Protein AF-A0A924CP89-F1 (afdb_monomer_lite)

Structure (mmCIF, N/CA/C/O backbone):
data_AF-A0A924CP89-F1
#
_entry.id   AF-A0A924CP89-F1
#
loop_
_atom_site.group_PDB
_atom_site.id
_atom_site.type_symbol
_atom_site.label_atom_id
_atom_site.label_alt_id
_atom_site.label_comp_id
_atom_site.label_asym_id
_atom_site.label_entity_id
_atom_site.label_seq_id
_atom_site.pdbx_PDB_ins_code
_atom_site.Cartn_x
_atom_site.Cartn_y
_atom_site.Cartn_z
_atom_site.occupancy
_atom_site.B_iso_or_equiv
_atom_site.auth_seq_id
_atom_site.auth_comp_id
_atom_site.auth_asym_id
_atom_site.auth_atom_id
_atom_site.pdbx_PDB_model_num
ATOM 1 N N . ALA A 1 1 ? 4.889 11.039 1.498 1.00 70.62 1 ALA A N 1
ATOM 2 C CA . ALA A 1 1 ? 5.629 10.612 2.706 1.00 70.62 1 ALA A CA 1
ATOM 3 C C . ALA A 1 1 ? 4.804 10.831 3.975 1.00 70.62 1 ALA A C 1
ATOM 5 O O . ALA A 1 1 ? 4.669 9.896 4.750 1.00 70.62 1 ALA A O 1
ATOM 6 N N . GLU A 1 2 ? 4.195 12.008 4.156 1.00 90.44 2 GLU A N 1
ATOM 7 C CA . GLU A 1 2 ? 3.457 12.362 5.381 1.00 90.44 2 GLU A CA 1
ATOM 8 C C . GLU A 1 2 ? 2.292 11.413 5.729 1.00 90.44 2 GLU A C 1
ATOM 10 O O . GLU A 1 2 ? 2.205 10.946 6.860 1.00 90.44 2 GLU A O 1
ATOM 15 N N . ILE A 1 3 ? 1.436 11.056 4.761 1.00 94.50 3 ILE A N 1
ATOM 16 C CA . ILE A 1 3 ? 0.309 10.129 5.000 1.00 94.50 3 ILE A CA 1
ATOM 17 C C . ILE A 1 3 ? 0.802 8.763 5.495 1.00 94.50 3 ILE A C 1
ATOM 19 O O . ILE A 1 3 ? 0.274 8.227 6.464 1.00 94.50 3 ILE A O 1
ATOM 23 N N . ALA A 1 4 ? 1.844 8.213 4.862 1.00 96.25 4 ALA A N 1
ATOM 24 C CA . ALA A 1 4 ? 2.405 6.924 5.258 1.00 96.25 4 ALA A CA 1
ATOM 25 C C . ALA A 1 4 ? 2.938 6.958 6.697 1.00 96.25 4 ALA A C 1
ATOM 27 O O . ALA A 1 4 ? 2.677 6.038 7.463 1.00 96.25 4 ALA A O 1
ATOM 28 N N . GLN A 1 5 ? 3.617 8.040 7.089 1.00 95.50 5 GLN A N 1
ATOM 29 C CA . GLN A 1 5 ? 4.093 8.216 8.463 1.00 95.50 5 GLN A CA 1
ATOM 30 C C . GLN A 1 5 ? 2.936 8.250 9.470 1.00 95.50 5 GLN A C 1
ATOM 32 O O . GLN A 1 5 ? 3.012 7.566 10.485 1.00 95.50 5 GLN A O 1
ATOM 37 N N . LYS A 1 6 ? 1.845 8.974 9.177 1.00 96.81 6 LYS A N 1
ATOM 38 C CA . LYS A 1 6 ? 0.643 8.990 10.034 1.00 96.81 6 LYS A CA 1
ATOM 39 C C . LYS A 1 6 ? 0.048 7.590 10.206 1.00 96.81 6 LYS A C 1
ATOM 41 O O . LYS A 1 6 ? -0.290 7.210 11.321 1.00 96.81 6 LYS A O 1
ATOM 46 N N . ILE A 1 7 ? -0.014 6.808 9.127 1.00 97.38 7 ILE A N 1
ATOM 47 C CA . ILE A 1 7 ? -0.503 5.424 9.174 1.00 97.38 7 ILE A CA 1
ATOM 48 C C . ILE A 1 7 ? 0.401 4.550 10.046 1.00 97.38 7 ILE A C 1
ATOM 50 O O . ILE A 1 7 ? -0.115 3.845 10.900 1.00 97.38 7 ILE A O 1
ATOM 54 N N . TYR A 1 8 ? 1.727 4.621 9.897 1.00 97.81 8 TYR A N 1
ATOM 55 C CA . TYR A 1 8 ? 2.643 3.823 10.725 1.00 97.81 8 TYR A CA 1
ATOM 56 C C . TYR A 1 8 ? 2.659 4.230 12.204 1.00 97.81 8 TYR A C 1
ATOM 58 O O . TYR A 1 8 ? 2.958 3.396 13.053 1.00 97.81 8 TYR A O 1
ATOM 66 N N . ILE A 1 9 ? 2.334 5.485 12.531 1.00 97.44 9 ILE A N 1
ATOM 67 C CA . ILE A 1 9 ? 2.152 5.914 13.925 1.00 97.44 9 ILE A CA 1
ATOM 68 C C . ILE A 1 9 ? 0.914 5.245 14.539 1.00 97.44 9 ILE A C 1
ATOM 70 O O . ILE A 1 9 ? 0.956 4.839 15.697 1.00 97.44 9 ILE A O 1
ATOM 74 N N . GLU A 1 10 ? -0.182 5.136 13.784 1.00 97.75 10 GLU A N 1
ATOM 75 C CA . GLU A 1 10 ? -1.437 4.559 14.285 1.00 97.75 10 GLU A CA 1
ATOM 76 C C . GLU A 1 10 ? -1.507 3.029 14.170 1.00 97.75 10 GLU A C 1
ATOM 78 O O . GLU A 1 10 ? -2.213 2.407 14.957 1.00 97.75 10 GLU A O 1
ATOM 83 N N . LEU A 1 11 ? -0.785 2.439 13.214 1.00 97.81 11 LEU A N 1
ATOM 84 C CA . LEU A 1 11 ? -0.746 1.004 12.914 1.00 97.81 11 LEU A CA 1
ATOM 85 C C . LEU A 1 11 ? 0.718 0.509 12.845 1.00 97.81 11 LEU A C 1
ATOM 87 O O . LEU A 1 11 ? 1.204 0.148 11.763 1.00 97.81 11 LEU A O 1
ATOM 91 N N . PRO A 1 12 ? 1.465 0.531 13.968 1.00 97.25 12 PRO A N 1
ATOM 92 C CA . PRO A 1 12 ? 2.887 0.171 14.006 1.00 97.25 12 PRO A CA 1
ATOM 93 C C . PRO A 1 12 ? 3.164 -1.307 13.693 1.00 97.25 12 PRO A C 1
ATOM 95 O O . PRO A 1 12 ? 4.304 -1.682 13.430 1.00 97.25 12 PRO A O 1
ATOM 98 N N . GLU A 1 13 ? 2.140 -2.157 13.725 1.00 95.56 13 GLU A N 1
ATOM 99 C CA . GLU A 1 13 ? 2.214 -3.575 13.381 1.00 95.56 13 GLU A CA 1
ATOM 100 C C . GLU A 1 13 ? 2.307 -3.843 11.871 1.00 95.56 13 GLU A C 1
ATOM 102 O O . GLU A 1 13 ? 2.635 -4.961 11.467 1.00 95.56 13 GLU A O 1
ATOM 107 N N . ILE A 1 14 ? 2.021 -2.846 11.025 1.00 97.44 14 ILE A N 1
ATOM 108 C CA . ILE A 1 14 ? 2.155 -2.987 9.574 1.00 97.44 14 ILE A CA 1
ATOM 109 C C . ILE A 1 14 ? 3.647 -3.011 9.204 1.00 97.44 14 ILE A C 1
ATOM 111 O O . ILE A 1 14 ? 4.384 -2.097 9.581 1.00 97.44 14 ILE A O 1
ATOM 115 N N . PRO A 1 15 ? 4.113 -3.994 8.408 1.00 97.38 15 PRO A N 1
ATOM 116 C CA . PRO A 1 15 ? 5.496 -4.029 7.948 1.00 97.38 15 PRO A CA 1
ATOM 117 C C . PRO A 1 15 ? 5.895 -2.766 7.170 1.00 97.38 15 PRO A C 1
ATOM 119 O O . PRO A 1 15 ? 5.155 -2.261 6.318 1.00 97.38 15 PRO A O 1
ATOM 122 N N . LEU A 1 16 ? 7.098 -2.255 7.442 1.00 97.12 16 LEU A N 1
ATOM 123 C CA . LEU A 1 16 ? 7.630 -1.084 6.742 1.00 97.12 16 LEU A CA 1
ATOM 124 C C . LEU A 1 16 ? 8.019 -1.392 5.291 1.00 97.12 16 LEU A C 1
ATOM 126 O O . LEU A 1 16 ? 7.809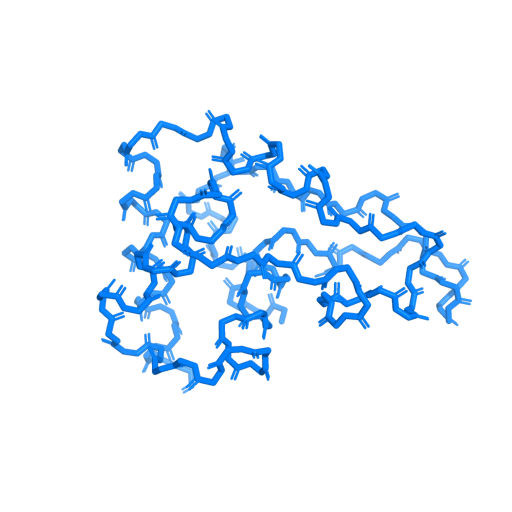 -0.543 4.431 1.00 97.12 16 LEU A O 1
ATOM 130 N N . GLU A 1 17 ? 8.596 -2.570 5.023 1.00 96.50 17 GLU A N 1
ATOM 131 C CA . GLU A 1 17 ? 9.167 -2.965 3.721 1.00 96.50 17 GLU A CA 1
ATOM 132 C C . GLU A 1 17 ? 9.985 -1.839 3.051 1.00 96.50 17 GLU A C 1
ATOM 134 O O . GLU A 1 17 ? 9.720 -1.442 1.914 1.00 96.50 17 GLU A O 1
ATOM 139 N N . ASN A 1 18 ? 10.957 -1.262 3.763 1.00 95.50 18 ASN A N 1
ATOM 140 C CA . ASN A 1 18 ? 11.766 -0.125 3.296 1.00 95.50 18 ASN A CA 1
ATOM 141 C C . ASN A 1 18 ? 13.281 -0.392 3.273 1.00 95.50 18 ASN A C 1
ATOM 143 O O . ASN A 1 18 ? 14.079 0.536 3.238 1.00 95.50 18 ASN A O 1
ATOM 147 N N . GLN A 1 19 ? 13.688 -1.659 3.251 1.00 93.62 19 GLN A N 1
ATOM 148 C CA . GLN A 1 19 ? 15.083 -2.117 3.234 1.00 93.62 19 GLN A CA 1
ATOM 149 C C . GLN A 1 19 ? 15.743 -2.092 1.840 1.00 93.62 19 GLN A C 1
ATOM 151 O O . GLN A 1 19 ? 16.879 -2.541 1.680 1.00 93.62 19 GLN A O 1
ATOM 156 N N . TYR A 1 20 ? 15.042 -1.605 0.812 1.00 92.75 20 TYR A N 1
ATOM 157 C CA . TYR A 1 20 ? 15.504 -1.643 -0.577 1.00 92.75 20 TYR A CA 1
ATOM 158 C C . TYR A 1 20 ? 16.544 -0.560 -0.871 1.00 92.75 20 TYR A C 1
ATOM 160 O O . TYR A 1 20 ? 16.406 0.598 -0.467 1.00 92.75 20 TYR A O 1
ATOM 168 N N . PHE A 1 21 ? 17.578 -0.923 -1.632 1.00 94.25 21 PHE A N 1
ATOM 169 C CA . PHE A 1 21 ? 18.592 0.033 -2.060 1.00 94.25 21 PHE A CA 1
ATOM 170 C C . PHE A 1 21 ? 18.071 0.847 -3.246 1.00 94.25 21 PHE A C 1
ATOM 172 O O . PHE A 1 21 ? 17.789 0.303 -4.317 1.00 94.25 21 PHE A O 1
ATOM 179 N N . ASN A 1 22 ? 17.979 2.164 -3.070 1.00 94.75 22 ASN A N 1
ATOM 180 C CA . ASN A 1 22 ? 17.588 3.086 -4.124 1.00 94.75 22 ASN A CA 1
ATOM 181 C C . ASN A 1 22 ? 18.811 3.413 -4.995 1.00 94.75 22 ASN A C 1
ATOM 183 O O . ASN A 1 22 ? 19.784 4.024 -4.541 1.00 94.75 22 ASN A O 1
ATOM 187 N N . GLN A 1 23 ? 18.761 3.019 -6.267 1.00 92.44 23 GLN A N 1
ATOM 188 C CA . GLN A 1 23 ? 19.874 3.163 -7.206 1.00 92.44 23 GLN A CA 1
ATOM 189 C C . GLN A 1 23 ? 20.184 4.623 -7.548 1.00 92.44 23 GLN A C 1
ATOM 191 O O . GLN A 1 23 ? 21.343 4.945 -7.835 1.00 92.44 23 GLN A O 1
ATOM 196 N N . LYS A 1 24 ? 19.168 5.493 -7.503 1.00 90.50 24 LYS A N 1
ATOM 197 C CA . LYS A 1 24 ? 19.278 6.930 -7.773 1.00 90.50 24 LYS A CA 1
ATOM 198 C C . LYS A 1 24 ? 19.871 7.676 -6.580 1.00 90.50 24 LYS A C 1
ATOM 200 O O . LYS A 1 24 ? 20.751 8.508 -6.760 1.00 90.50 24 LYS A O 1
ATOM 205 N N . LEU A 1 25 ? 19.428 7.348 -5.365 1.00 91.75 25 LEU A N 1
ATOM 206 C CA . LEU A 1 25 ? 19.919 7.969 -4.128 1.00 91.75 25 LEU A CA 1
ATOM 207 C C . LEU A 1 25 ? 21.226 7.353 -3.609 1.00 91.75 25 LEU A C 1
ATOM 209 O O . LEU A 1 25 ? 21.842 7.925 -2.712 1.00 91.75 25 LEU A O 1
ATOM 213 N N . LYS A 1 26 ? 21.637 6.195 -4.145 1.00 94.56 26 LYS A N 1
ATOM 214 C CA . LYS A 1 26 ? 22.806 5.413 -3.701 1.00 94.56 26 LYS A CA 1
ATOM 215 C C . LYS A 1 26 ? 22.768 5.048 -2.211 1.00 94.56 26 LYS A C 1
ATOM 217 O O . LYS A 1 26 ? 23.807 4.913 -1.571 1.00 94.56 26 LYS A O 1
ATOM 222 N N . LYS A 1 27 ? 21.567 4.883 -1.659 1.00 94.81 27 LYS A N 1
ATOM 223 C CA . LYS A 1 27 ? 21.325 4.510 -0.261 1.00 94.81 27 LYS A CA 1
ATOM 224 C C . LYS A 1 27 ? 19.948 3.873 -0.109 1.00 94.81 27 LYS A C 1
ATOM 226 O O . LYS A 1 27 ? 19.137 3.919 -1.032 1.00 94.81 27 LYS A O 1
ATOM 231 N N . ILE A 1 28 ? 19.680 3.311 1.064 1.00 93.94 28 ILE A N 1
ATOM 232 C CA . ILE A 1 28 ? 18.321 2.921 1.452 1.00 93.94 28 ILE A CA 1
ATOM 233 C C . ILE A 1 28 ? 17.465 4.189 1.570 1.00 93.94 28 ILE A C 1
ATOM 235 O O . ILE A 1 28 ? 17.887 5.171 2.185 1.00 93.94 28 ILE A O 1
ATOM 239 N N . ASP A 1 29 ? 16.284 4.175 0.952 1.00 91.06 29 ASP A N 1
ATOM 240 C CA . ASP A 1 29 ? 15.312 5.265 1.047 1.00 91.06 29 ASP A CA 1
ATOM 241 C C . ASP A 1 29 ? 14.287 4.955 2.150 1.00 91.06 29 ASP A C 1
ATOM 243 O O . ASP A 1 29 ? 13.386 4.143 1.926 1.00 91.06 29 ASP A O 1
ATOM 247 N N . PRO A 1 30 ? 14.373 5.600 3.329 1.00 89.44 30 PRO A N 1
ATOM 248 C CA . PRO A 1 30 ? 13.493 5.289 4.452 1.00 89.44 30 PRO A CA 1
ATOM 249 C C . PRO A 1 30 ? 12.020 5.614 4.169 1.00 89.44 30 PRO A C 1
ATOM 251 O O . PRO A 1 30 ? 11.146 5.095 4.861 1.00 89.44 30 PRO A O 1
ATOM 254 N N . ASN A 1 31 ? 11.734 6.450 3.163 1.00 90.44 31 ASN A N 1
ATOM 255 C CA . ASN A 1 31 ? 10.374 6.835 2.795 1.00 90.44 31 ASN A CA 1
ATOM 256 C C . ASN A 1 31 ? 9.728 5.870 1.792 1.00 90.44 31 ASN A C 1
ATOM 258 O O . ASN A 1 31 ? 8.504 5.908 1.626 1.00 90.44 31 ASN A O 1
ATOM 262 N N . ASN A 1 32 ? 10.514 4.999 1.150 1.00 94.19 32 ASN A N 1
ATOM 263 C CA . ASN A 1 32 ? 10.014 3.989 0.223 1.00 94.19 32 ASN A CA 1
ATOM 264 C C . ASN A 1 32 ? 9.493 2.772 1.003 1.00 94.19 32 ASN A C 1
ATOM 266 O O . ASN A 1 32 ? 10.124 1.720 1.065 1.00 94.19 32 ASN A O 1
ATOM 270 N N . THR A 1 33 ? 8.353 2.969 1.659 1.00 97.44 33 THR A N 1
ATOM 271 C CA . THR A 1 33 ? 7.670 1.993 2.521 1.00 97.44 33 THR A CA 1
ATOM 272 C C . THR A 1 33 ? 6.531 1.280 1.791 1.00 97.44 33 THR A C 1
ATOM 274 O O . THR A 1 33 ? 6.049 1.772 0.766 1.00 97.44 33 THR A O 1
ATOM 277 N N . LEU A 1 34 ? 6.036 0.172 2.356 1.00 98.25 34 LEU A N 1
ATOM 278 C CA . LEU A 1 34 ? 4.844 -0.539 1.878 1.00 98.25 34 LEU A CA 1
ATOM 279 C C . LEU A 1 34 ? 3.660 0.416 1.699 1.00 98.25 34 LEU A C 1
ATOM 281 O O . LEU A 1 34 ? 3.076 0.481 0.620 1.00 98.25 34 LEU A O 1
ATOM 285 N N . ILE A 1 35 ? 3.334 1.208 2.726 1.00 98.38 35 ILE A N 1
ATOM 286 C CA . ILE A 1 35 ? 2.207 2.148 2.654 1.00 98.38 35 ILE A CA 1
ATOM 287 C C . ILE A 1 35 ? 2.432 3.213 1.575 1.00 98.38 35 ILE A C 1
ATOM 289 O O . ILE A 1 35 ? 1.490 3.583 0.875 1.00 98.38 35 ILE A O 1
ATOM 293 N N . ASN A 1 36 ? 3.668 3.686 1.381 1.00 97.25 36 ASN A N 1
ATOM 294 C CA . ASN A 1 36 ? 3.958 4.626 0.300 1.00 97.25 36 ASN A CA 1
ATOM 295 C C . ASN A 1 36 ? 3.684 4.013 -1.081 1.00 97.25 36 ASN A C 1
ATOM 297 O O . ASN A 1 36 ? 3.068 4.670 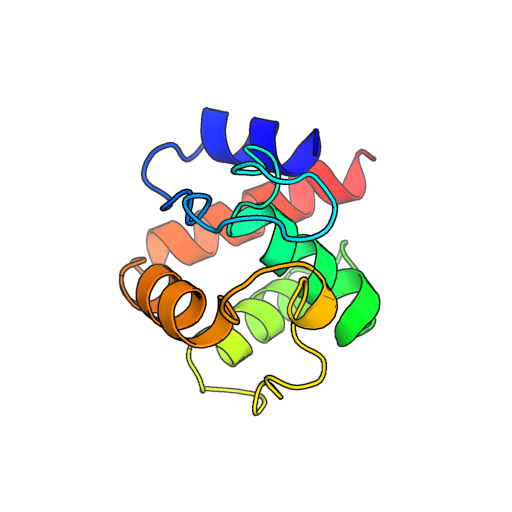-1.922 1.00 97.25 36 ASN A O 1
ATOM 301 N N . ARG A 1 37 ? 4.082 2.754 -1.290 1.00 97.94 37 ARG A N 1
ATOM 302 C CA . ARG A 1 37 ? 3.827 2.035 -2.542 1.00 97.94 37 ARG A CA 1
ATOM 303 C C . ARG A 1 37 ? 2.349 1.692 -2.730 1.00 97.94 37 ARG A C 1
ATOM 305 O O . ARG A 1 37 ? 1.865 1.863 -3.840 1.00 97.94 37 ARG A O 1
ATOM 312 N N . ILE A 1 38 ? 1.604 1.341 -1.677 1.00 98.44 38 ILE A N 1
ATOM 313 C CA . ILE A 1 38 ? 0.141 1.138 -1.738 1.00 98.44 38 ILE A CA 1
ATOM 314 C C . ILE A 1 38 ? -0.581 2.424 -2.161 1.00 98.44 38 ILE A C 1
ATOM 316 O O . ILE A 1 38 ? -1.430 2.386 -3.053 1.00 98.44 38 ILE A O 1
ATOM 320 N N . LEU A 1 39 ? -0.232 3.566 -1.554 1.00 97.81 39 LEU A N 1
ATOM 321 C CA . LEU A 1 39 ? -0.792 4.873 -1.917 1.00 97.81 39 LEU A CA 1
ATOM 322 C C . LEU A 1 39 ? -0.500 5.207 -3.387 1.00 97.81 39 LEU A C 1
ATOM 324 O O . LEU A 1 39 ? -1.402 5.610 -4.120 1.00 97.81 39 LEU A O 1
ATOM 328 N N . HIS A 1 40 ? 0.748 5.005 -3.825 1.00 97.12 40 HIS A N 1
ATOM 329 C CA . HIS A 1 40 ? 1.151 5.258 -5.208 1.00 97.12 40 HIS A CA 1
ATOM 330 C C . HIS A 1 40 ? 0.416 4.333 -6.182 1.00 97.12 40 HIS A C 1
ATOM 332 O O . HIS A 1 40 ? -0.121 4.793 -7.186 1.00 97.12 40 HIS A O 1
ATOM 338 N N . TYR A 1 41 ? 0.354 3.038 -5.874 1.00 98.44 41 TYR A N 1
ATOM 339 C CA . TYR A 1 41 ? -0.316 2.042 -6.699 1.00 98.44 41 TYR A CA 1
ATOM 340 C C . TYR A 1 41 ? -1.801 2.375 -6.874 1.00 98.44 41 TYR A C 1
ATOM 342 O O . TYR A 1 41 ? -2.306 2.399 -7.994 1.00 98.44 41 TYR A O 1
ATOM 350 N N . HIS A 1 42 ? -2.492 2.697 -5.778 1.00 98.31 42 HIS A N 1
ATOM 351 C CA . HIS A 1 42 ? -3.902 3.076 -5.811 1.00 98.31 42 HIS A CA 1
ATOM 352 C C . HIS A 1 42 ? -4.141 4.314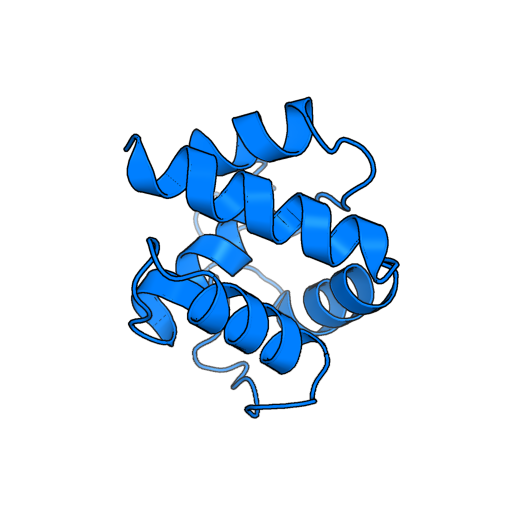 -6.687 1.00 98.31 42 HIS A C 1
ATOM 354 O O . HIS A 1 42 ? -4.969 4.266 -7.596 1.00 98.31 42 HIS A O 1
ATOM 360 N N . ALA A 1 43 ? -3.396 5.396 -6.446 1.00 96.75 43 ALA A N 1
ATOM 361 C CA . ALA A 1 43 ? -3.641 6.677 -7.102 1.00 96.75 43 ALA A CA 1
ATOM 362 C C . ALA A 1 43 ? -3.125 6.730 -8.548 1.00 96.75 43 ALA A C 1
ATOM 364 O O . ALA A 1 43 ? -3.831 7.201 -9.433 1.00 96.75 43 ALA A O 1
ATOM 365 N N . PHE A 1 44 ? -1.908 6.248 -8.805 1.00 96.38 44 PHE A N 1
ATOM 366 C CA . PHE A 1 44 ? -1.219 6.470 -10.081 1.00 96.38 44 PHE A CA 1
ATOM 367 C C . PHE A 1 44 ? -1.167 5.229 -10.971 1.00 96.38 44 PHE A C 1
ATOM 369 O O . PHE A 1 44 ? -1.274 5.364 -12.185 1.00 96.38 44 PHE A O 1
ATOM 376 N N . THR A 1 45 ? -1.043 4.025 -10.404 1.00 96.88 45 THR A N 1
ATOM 377 C CA . THR A 1 45 ? -1.058 2.793 -11.214 1.00 96.88 45 THR A CA 1
ATOM 378 C C . THR A 1 45 ? -2.485 2.386 -11.579 1.00 96.88 45 THR A C 1
ATOM 380 O O . THR A 1 45 ? -2.740 1.965 -12.704 1.00 96.88 45 THR A O 1
ATOM 383 N N . LYS A 1 46 ? -3.432 2.508 -10.640 1.00 97.56 46 LYS A N 1
ATOM 384 C CA . LYS A 1 46 ? -4.832 2.099 -10.841 1.00 97.56 46 LYS A CA 1
ATOM 385 C C . LYS A 1 46 ? -5.801 3.251 -11.081 1.00 97.56 46 LYS A C 1
ATOM 387 O O . LYS A 1 46 ? -6.900 2.983 -11.556 1.00 97.56 46 LYS A O 1
ATOM 392 N N . GLY A 1 47 ? -5.420 4.494 -10.781 1.00 96.38 47 GLY A N 1
ATOM 393 C CA . GLY A 1 47 ? -6.291 5.655 -10.990 1.00 96.38 47 GLY A CA 1
ATOM 394 C C . GLY A 1 47 ? -7.553 5.633 -10.125 1.00 96.38 47 GLY A C 1
ATOM 395 O O . GLY A 1 47 ? -8.601 6.093 -10.571 1.00 96.38 47 GLY A O 1
ATOM 396 N N . ARG A 1 48 ? -7.485 5.038 -8.928 1.00 97.00 48 ARG A N 1
ATOM 397 C CA . ARG A 1 48 ? -8.652 4.849 -8.061 1.00 97.00 48 ARG A CA 1
ATOM 398 C C . ARG A 1 48 ? -8.944 6.088 -7.196 1.00 97.00 48 ARG A C 1
ATOM 400 O O . ARG A 1 48 ? -7.997 6.732 -6.734 1.00 97.00 48 ARG A O 1
ATOM 407 N N . PRO A 1 49 ? -10.227 6.421 -6.951 1.00 95.44 49 PRO A N 1
ATOM 408 C CA . PRO A 1 49 ? -10.612 7.480 -6.022 1.00 95.44 49 PRO A CA 1
ATOM 409 C C . PRO A 1 49 ? -10.245 7.147 -4.572 1.00 95.44 49 PRO A C 1
ATOM 411 O O . PRO A 1 49 ? -10.609 6.097 -4.039 1.00 95.44 49 PRO A O 1
ATOM 414 N N . ALA A 1 50 ? -9.573 8.084 -3.903 1.00 94.12 50 ALA A N 1
ATOM 415 C CA . ALA A 1 50 ? -9.074 7.883 -2.545 1.00 94.12 50 ALA A CA 1
ATOM 416 C C . ALA A 1 50 ? -10.155 8.022 -1.453 1.00 94.12 50 ALA A C 1
ATOM 418 O O . ALA A 1 50 ? -9.912 7.671 -0.297 1.00 94.12 50 ALA A O 1
ATOM 419 N N . ASP A 1 51 ? -11.331 8.546 -1.793 1.00 91.56 51 ASP A N 1
ATOM 420 C CA . ASP A 1 51 ? -12.467 8.767 -0.898 1.00 91.56 51 ASP A CA 1
ATOM 421 C C . ASP A 1 51 ? -13.438 7.575 -0.839 1.00 91.56 51 ASP A C 1
ATOM 423 O O . ASP A 1 51 ? -14.337 7.552 0.006 1.00 91.56 51 ASP A O 1
ATOM 427 N N . MET A 1 52 ? -13.232 6.555 -1.677 1.00 94.12 52 MET A N 1
ATOM 428 C CA . MET A 1 52 ? -14.097 5.385 -1.760 1.00 94.12 52 MET A CA 1
ATOM 429 C C . MET A 1 52 ? -13.513 4.171 -1.028 1.00 94.12 52 MET A C 1
ATOM 431 O O . MET A 1 52 ? -12.476 3.613 -1.386 1.00 94.12 52 MET A O 1
ATOM 435 N N . ARG A 1 53 ? -14.240 3.674 -0.015 1.00 96.81 53 ARG A N 1
ATOM 436 C CA . ARG A 1 53 ? -13.857 2.447 0.714 1.00 96.81 53 ARG A CA 1
ATOM 437 C C . ARG A 1 53 ? -13.745 1.228 -0.202 1.00 96.81 53 ARG A C 1
ATOM 439 O O . ARG A 1 53 ? -12.897 0.368 0.032 1.00 96.81 53 ARG A O 1
ATOM 446 N N . LEU A 1 54 ? -14.623 1.125 -1.202 1.00 97.62 54 LEU A N 1
ATOM 447 C CA . LEU A 1 54 ? -14.611 0.009 -2.146 1.00 97.62 54 LEU A CA 1
ATOM 448 C C . LEU A 1 54 ? -13.289 -0.037 -2.919 1.00 97.62 54 LEU A C 1
ATOM 450 O O . LEU A 1 54 ? -12.680 -1.098 -3.002 1.00 97.62 54 LEU A O 1
ATOM 454 N N . ASP A 1 55 ? -12.801 1.100 -3.399 1.00 98.25 55 ASP A N 1
ATOM 455 C CA . ASP A 1 55 ? -11.551 1.185 -4.149 1.00 98.25 55 ASP A CA 1
ATOM 456 C C . ASP A 1 55 ? -10.325 0.775 -3.334 1.00 98.25 55 ASP A C 1
ATOM 458 O O . ASP A 1 55 ? -9.450 0.066 -3.834 1.00 98.25 55 ASP A O 1
ATOM 462 N N . TRP A 1 56 ? -10.280 1.127 -2.050 1.00 98.38 56 TRP A N 1
ATOM 463 C CA . TRP A 1 56 ? -9.235 0.630 -1.153 1.00 98.38 56 TRP A CA 1
ATOM 464 C C . TRP A 1 56 ? -9.328 -0.879 -0.910 1.00 98.38 56 TRP A C 1
ATOM 466 O O . TRP A 1 56 ? -8.299 -1.556 -0.851 1.00 98.38 56 TRP A O 1
ATOM 476 N N . LYS A 1 57 ? -10.546 -1.434 -0.825 1.00 98.50 57 LYS A N 1
ATOM 477 C CA . LYS A 1 57 ? -10.741 -2.891 -0.759 1.00 98.50 57 LYS A CA 1
ATOM 478 C C . LYS A 1 57 ? -10.253 -3.580 -2.027 1.00 98.50 57 LYS A C 1
ATOM 480 O O . LYS A 1 57 ? -9.591 -4.607 -1.914 1.00 98.50 57 LYS A O 1
ATOM 485 N N . LEU A 1 58 ? -10.533 -3.015 -3.202 1.00 98.62 58 LEU A N 1
ATOM 486 C CA . LEU A 1 58 ? -10.027 -3.529 -4.476 1.00 98.62 58 LEU A CA 1
ATOM 487 C C . LEU A 1 58 ? -8.499 -3.457 -4.528 1.00 98.62 58 LEU A C 1
ATOM 489 O O . LEU A 1 58 ? -7.868 -4.441 -4.894 1.00 98.62 58 LEU A O 1
ATOM 493 N N . THR A 1 59 ? -7.893 -2.359 -4.062 1.00 98.62 59 THR A N 1
ATOM 494 C CA . THR A 1 59 ? -6.432 -2.264 -3.930 1.00 98.62 59 THR A CA 1
ATOM 495 C C . THR A 1 59 ? -5.871 -3.393 -3.078 1.00 98.62 59 THR A C 1
ATOM 497 O O . THR A 1 59 ? -4.999 -4.109 -3.552 1.00 98.62 59 THR A O 1
ATOM 500 N N . LEU A 1 60 ? -6.366 -3.618 -1.858 1.00 98.62 60 LEU A N 1
ATOM 501 C CA . LEU A 1 60 ? -5.851 -4.725 -1.043 1.00 98.62 60 LEU A CA 1
ATOM 502 C C . LEU A 1 60 ? -6.158 -6.102 -1.652 1.00 98.62 60 LEU A C 1
ATOM 504 O O . LEU A 1 60 ? -5.358 -7.021 -1.492 1.00 98.62 60 LEU A O 1
ATOM 508 N N . ALA A 1 61 ? -7.273 -6.254 -2.372 1.00 98.62 61 ALA A N 1
ATOM 509 C CA . ALA A 1 61 ? -7.584 -7.485 -3.092 1.00 98.62 61 ALA A CA 1
ATOM 510 C C . ALA A 1 61 ? -6.572 -7.776 -4.215 1.00 98.62 61 ALA A C 1
ATOM 512 O O . ALA A 1 61 ? -6.224 -8.940 -4.400 1.00 98.62 61 ALA A O 1
ATOM 513 N N . ASP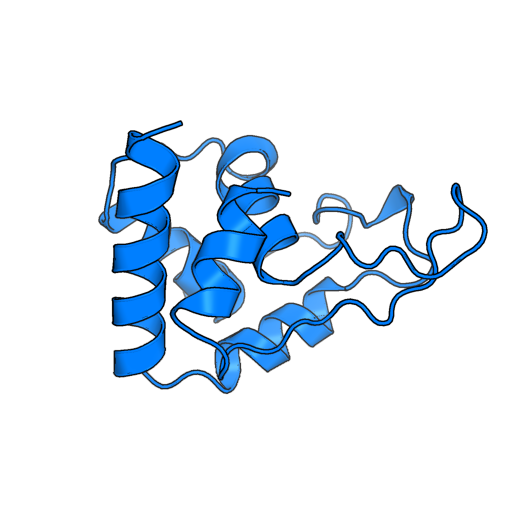 A 1 62 ? -6.038 -6.758 -4.897 1.00 98.69 62 ASP A N 1
ATOM 514 C CA . ASP A 1 62 ? -4.959 -6.927 -5.885 1.00 98.69 62 ASP A CA 1
ATOM 515 C C . ASP A 1 62 ? -3.697 -7.508 -5.226 1.00 98.69 62 ASP A C 1
ATOM 517 O O . ASP A 1 62 ? -3.164 -8.524 -5.674 1.00 98.69 62 ASP A O 1
ATOM 521 N N . TYR A 1 63 ? -3.274 -6.946 -4.086 1.00 98.50 63 TYR A N 1
ATOM 522 C CA . TYR A 1 63 ? -2.125 -7.458 -3.323 1.00 98.50 63 TYR A CA 1
ATOM 523 C C . TYR A 1 63 ? -2.325 -8.913 -2.874 1.00 98.50 63 TYR A C 1
ATOM 525 O O . TYR A 1 63 ? -1.398 -9.728 -2.935 1.00 98.50 63 TYR A O 1
ATOM 533 N N . LEU A 1 64 ? -3.550 -9.263 -2.479 1.00 98.19 64 LEU A N 1
ATOM 534 C CA . LEU A 1 64 ? -3.935 -10.623 -2.098 1.00 98.19 64 LEU A CA 1
ATOM 535 C C . LEU A 1 64 ? -4.110 -11.569 -3.303 1.00 98.19 64 LEU A C 1
ATOM 537 O O . LEU A 1 64 ? -4.277 -12.768 -3.104 1.00 98.19 64 LEU A O 1
ATOM 541 N N . GLY A 1 65 ? -4.040 -11.072 -4.544 1.00 97.50 65 GLY A N 1
ATOM 542 C CA . GLY A 1 65 ? -4.266 -11.863 -5.759 1.00 97.50 65 GLY A CA 1
ATOM 543 C C . GLY A 1 65 ? -5.725 -12.273 -5.980 1.00 97.50 65 GLY A C 1
ATOM 544 O O . GLY A 1 65 ? -5.979 -13.278 -6.635 1.00 97.50 65 GLY A O 1
ATOM 545 N N . ALA A 1 66 ? -6.674 -11.529 -5.409 1.00 97.88 66 ALA A N 1
ATOM 546 C CA . ALA A 1 66 ? -8.106 -11.828 -5.426 1.00 97.88 66 ALA A CA 1
ATOM 547 C C . ALA A 1 66 ? -8.928 -10.911 -6.353 1.00 97.88 66 ALA A C 1
ATOM 549 O O . ALA A 1 66 ? -10.146 -11.065 -6.418 1.00 97.88 66 ALA A O 1
ATOM 550 N N . ASN A 1 67 ? -8.296 -9.947 -7.032 1.00 97.94 67 ASN A N 1
ATOM 551 C CA . ASN A 1 67 ? -8.970 -9.033 -7.957 1.00 97.94 67 ASN A CA 1
ATOM 552 C C . ASN A 1 67 ? -8.193 -8.868 -9.272 1.00 97.94 67 ASN A C 1
ATOM 554 O O . ASN A 1 67 ? -8.586 -9.465 -10.269 1.00 97.94 67 ASN A O 1
ATOM 558 N N . ASP A 1 68 ? -7.098 -8.104 -9.281 1.00 96.00 68 ASP A N 1
ATOM 559 C CA . ASP A 1 68 ? -6.301 -7.853 -10.489 1.00 96.00 68 ASP A CA 1
ATOM 560 C C . ASP A 1 68 ? -4.886 -8.448 -10.406 1.00 96.00 68 ASP A C 1
ATOM 562 O O . ASP A 1 68 ? -4.321 -8.623 -9.321 1.00 96.00 68 ASP A O 1
ATOM 566 N N . ILE A 1 69 ? -4.296 -8.740 -11.567 1.00 96.31 69 ILE A N 1
ATOM 567 C CA . ILE A 1 69 ? -2.903 -9.178 -11.675 1.00 96.31 69 ILE A CA 1
ATOM 568 C C . ILE A 1 69 ? -2.011 -7.935 -11.652 1.00 96.31 69 ILE A C 1
ATOM 570 O O . ILE A 1 69 ? -2.065 -7.083 -12.535 1.00 96.31 69 ILE A O 1
ATOM 574 N N . MET A 1 70 ? -1.161 -7.833 -10.631 1.00 97.81 70 MET A N 1
ATOM 575 C CA . MET A 1 70 ? -0.210 -6.731 -10.498 1.00 97.81 70 MET A CA 1
ATOM 576 C C . MET A 1 70 ? 1.005 -6.963 -11.405 1.00 97.81 70 MET A C 1
ATOM 578 O O . MET A 1 70 ? 1.729 -7.939 -11.214 1.00 97.81 70 MET A O 1
ATOM 582 N N . ASP A 1 71 ? 1.241 -6.063 -12.361 1.00 96.62 71 ASP A N 1
ATOM 583 C CA . ASP A 1 71 ? 2.394 -6.125 -13.265 1.00 96.62 71 ASP A CA 1
ATOM 584 C C . ASP A 1 71 ? 3.666 -5.575 -12.582 1.00 96.62 71 ASP A C 1
ATOM 586 O O . ASP A 1 71 ? 3.711 -4.384 -12.238 1.00 96.62 71 ASP A O 1
ATOM 590 N N . PRO A 1 72 ? 4.725 -6.395 -12.404 1.00 96.75 72 PRO A N 1
ATOM 591 C CA . PRO A 1 72 ? 6.006 -5.928 -11.886 1.00 96.75 72 PRO A CA 1
ATOM 592 C C . PRO A 1 72 ? 6.598 -4.767 -12.696 1.00 96.75 72 PRO A C 1
ATOM 594 O O . PRO A 1 72 ? 7.239 -3.895 -12.112 1.00 96.75 72 PRO A O 1
ATOM 597 N N . ALA A 1 73 ? 6.387 -4.726 -14.015 1.00 95.94 73 ALA A N 1
ATOM 598 C CA . ALA A 1 73 ? 6.962 -3.712 -14.897 1.00 95.94 73 ALA A CA 1
ATOM 599 C C . ALA A 1 73 ? 6.359 -2.313 -14.706 1.00 95.94 73 ALA A C 1
ATOM 601 O O . ALA A 1 73 ? 6.947 -1.341 -15.168 1.00 95.94 73 ALA A O 1
ATOM 602 N N . THR A 1 74 ? 5.217 -2.202 -14.023 1.00 95.44 74 THR A N 1
ATOM 603 C CA . THR A 1 74 ? 4.563 -0.921 -13.705 1.00 95.44 74 THR A CA 1
ATOM 604 C C . THR A 1 74 ? 4.384 -0.704 -12.202 1.00 95.44 74 THR A C 1
ATOM 606 O O . THR A 1 74 ? 3.719 0.243 -11.778 1.00 95.44 74 THR A O 1
ATOM 609 N N . TYR A 1 75 ? 4.913 -1.609 -11.374 1.00 97.56 75 TYR A N 1
ATOM 610 C CA . TYR A 1 75 ? 4.728 -1.546 -9.929 1.00 97.56 75 TYR A CA 1
ATOM 611 C C . TYR A 1 75 ? 5.521 -0.377 -9.324 1.00 97.56 75 TYR A C 1
ATOM 613 O O . TYR A 1 75 ? 6.663 -0.152 -9.729 1.00 97.56 75 TYR A O 1
ATOM 621 N N . PRO A 1 76 ? 4.986 0.375 -8.342 1.00 97.31 76 PRO A N 1
ATOM 622 C CA . PRO A 1 76 ? 5.690 1.520 -7.790 1.00 97.31 76 PRO A CA 1
ATOM 623 C C . PRO A 1 76 ? 7.117 1.203 -7.348 1.00 97.31 76 PRO A C 1
ATOM 625 O O . PRO A 1 76 ? 7.377 0.272 -6.586 1.00 97.31 76 PRO A O 1
ATOM 628 N N . SER A 1 77 ? 8.033 2.068 -7.775 1.00 94.38 77 SER A N 1
ATOM 629 C CA . SER A 1 77 ? 9.471 1.993 -7.506 1.00 94.38 77 SER A CA 1
ATOM 630 C C . SER A 1 77 ? 10.242 0.872 -8.220 1.00 94.38 77 SER A C 1
ATOM 632 O O . SER A 1 77 ? 11.400 0.634 -7.871 1.00 94.38 77 SER A O 1
ATOM 634 N N . HIS A 1 78 ? 9.647 0.205 -9.216 1.00 93.94 78 HIS A N 1
ATOM 635 C CA . HIS A 1 78 ? 10.315 -0.845 -9.998 1.00 93.94 78 HIS A CA 1
ATOM 636 C C . HIS A 1 78 ? 11.579 -0.370 -10.739 1.00 93.94 78 HIS A C 1
ATOM 638 O O . HIS A 1 78 ? 12.476 -1.171 -10.990 1.00 93.94 78 HIS A O 1
ATOM 644 N N . ASP A 1 79 ? 11.649 0.912 -11.091 1.00 92.31 79 ASP A N 1
ATOM 645 C CA . ASP A 1 79 ? 12.696 1.545 -11.898 1.00 92.31 79 ASP A CA 1
ATOM 646 C C . ASP A 1 79 ? 13.786 2.236 -11.059 1.00 92.31 79 ASP A C 1
ATOM 648 O O . ASP A 1 79 ? 14.883 2.499 -11.552 1.00 92.31 79 ASP A O 1
ATOM 652 N N . VAL A 1 80 ? 13.504 2.530 -9.785 1.00 93.12 80 VAL A N 1
ATOM 653 C CA . VAL A 1 80 ? 14.445 3.213 -8.877 1.00 93.12 80 VAL A CA 1
ATOM 654 C C . VAL A 1 80 ? 15.081 2.288 -7.843 1.00 93.12 80 VAL A C 1
ATOM 656 O O . VAL A 1 80 ? 16.166 2.595 -7.339 1.00 93.12 80 VAL A O 1
ATOM 659 N N . LEU A 1 81 ? 14.432 1.175 -7.493 1.00 93.94 81 LEU A N 1
ATOM 660 C CA . LEU A 1 81 ? 14.962 0.205 -6.535 1.00 93.94 81 LEU A CA 1
ATOM 661 C C . LEU A 1 81 ? 15.765 -0.879 -7.246 1.00 93.94 81 LEU A C 1
ATOM 663 O O . LEU A 1 81 ? 15.455 -1.298 -8.354 1.00 93.94 81 LEU A O 1
ATOM 667 N N . ASN A 1 82 ? 16.801 -1.378 -6.577 1.00 92.56 82 ASN A N 1
ATOM 668 C CA . ASN A 1 82 ? 17.626 -2.460 -7.113 1.00 92.56 82 ASN A CA 1
ATOM 669 C C . ASN A 1 82 ? 16.900 -3.805 -7.245 1.00 92.56 82 ASN A C 1
ATOM 671 O O . ASN A 1 82 ? 17.363 -4.678 -7.975 1.00 92.56 82 ASN A O 1
ATOM 675 N N . LYS A 1 83 ? 15.796 -3.973 -6.521 1.00 93.06 83 LYS A N 1
ATOM 676 C CA . LYS A 1 83 ? 14.918 -5.132 -6.572 1.00 93.06 83 LYS A CA 1
ATOM 677 C C . LYS A 1 83 ? 13.485 -4.626 -6.565 1.00 93.06 83 LYS A C 1
ATOM 679 O O . LYS A 1 83 ? 13.146 -3.769 -5.751 1.00 93.06 83 LYS A O 1
ATOM 684 N N . ASN A 1 84 ? 12.653 -5.194 -7.432 1.00 95.56 84 ASN A N 1
ATOM 685 C CA . ASN A 1 84 ? 11.226 -4.918 -7.417 1.00 95.56 84 ASN A CA 1
ATOM 686 C C . ASN A 1 84 ? 10.609 -5.390 -6.079 1.00 95.56 84 ASN A C 1
ATOM 688 O O . ASN A 1 84 ? 10.783 -6.562 -5.726 1.00 95.56 84 ASN A O 1
ATOM 692 N N . PRO A 1 85 ? 9.921 -4.512 -5.326 1.00 96.44 85 PRO A N 1
ATOM 693 C CA . PRO A 1 85 ? 9.382 -4.860 -4.014 1.00 96.44 85 PRO A CA 1
ATOM 694 C C . PRO A 1 85 ? 8.062 -5.647 -4.054 1.00 96.44 85 PRO A C 1
ATOM 696 O O . PRO A 1 85 ? 7.616 -6.098 -3.003 1.00 96.44 85 PRO A O 1
ATOM 699 N N . LEU A 1 86 ? 7.446 -5.847 -5.228 1.00 97.56 86 LEU A N 1
ATOM 700 C CA . LEU A 1 86 ? 6.090 -6.396 -5.359 1.00 97.56 86 LEU A CA 1
ATOM 701 C C . LEU A 1 86 ? 5.864 -7.701 -4.583 1.00 97.56 86 LEU A C 1
ATOM 703 O O . LEU A 1 86 ? 4.924 -7.784 -3.798 1.00 97.56 86 LEU A O 1
ATOM 707 N N . ASP A 1 87 ? 6.712 -8.713 -4.772 1.00 96.94 87 ASP A N 1
ATOM 708 C CA . ASP A 1 87 ? 6.500 -10.026 -4.142 1.00 96.94 87 ASP A CA 1
ATOM 709 C C . ASP A 1 87 ? 6.555 -9.948 -2.613 1.00 96.94 87 ASP A C 1
ATOM 711 O O . ASP A 1 87 ? 5.735 -10.548 -1.916 1.00 96.94 87 ASP A O 1
ATOM 715 N N . ASN A 1 88 ? 7.492 -9.160 -2.088 1.00 97.31 88 ASN A N 1
ATOM 716 C CA . ASN A 1 88 ? 7.635 -8.939 -0.654 1.00 97.31 88 ASN A CA 1
ATOM 717 C C . ASN A 1 88 ? 6.462 -8.121 -0.097 1.00 97.31 88 ASN A C 1
ATOM 719 O O . ASN A 1 88 ? 5.953 -8.434 0.975 1.00 97.31 88 ASN A O 1
ATOM 723 N N . ASP A 1 89 ? 5.971 -7.130 -0.842 1.00 98.38 89 ASP A N 1
ATOM 724 C CA . ASP A 1 89 ? 4.804 -6.345 -0.440 1.00 98.38 89 ASP A CA 1
ATOM 725 C C . ASP A 1 89 ? 3.531 -7.187 -0.405 1.00 98.38 89 ASP A C 1
ATOM 727 O O . ASP A 1 89 ? 2.732 -7.081 0.524 1.00 98.38 89 ASP A O 1
ATOM 731 N N . ARG A 1 90 ? 3.346 -8.072 -1.390 1.00 98.38 90 ARG A N 1
ATOM 732 C CA . ARG A 1 90 ? 2.241 -9.037 -1.387 1.00 98.38 90 ARG A CA 1
ATOM 733 C C . ARG A 1 90 ? 2.358 -10.003 -0.218 1.00 98.38 90 ARG A C 1
ATOM 735 O O . ARG A 1 90 ? 1.345 -10.309 0.411 1.00 98.38 90 ARG A O 1
ATOM 742 N N . ALA A 1 91 ? 3.565 -10.469 0.100 1.00 98.25 91 ALA A N 1
ATOM 743 C CA . ALA A 1 91 ? 3.793 -11.295 1.279 1.00 98.25 91 ALA A CA 1
ATOM 744 C C . ALA A 1 91 ? 3.432 -10.534 2.566 1.00 98.25 91 ALA A C 1
ATOM 746 O O . ALA A 1 91 ? 2.696 -11.067 3.393 1.00 98.25 91 ALA A O 1
ATOM 747 N N . ALA A 1 92 ? 3.849 -9.272 2.698 1.00 98.31 92 ALA A N 1
ATOM 748 C CA . ALA A 1 92 ? 3.529 -8.421 3.841 1.00 98.31 92 ALA A CA 1
ATOM 749 C C . ALA A 1 92 ? 2.020 -8.160 3.984 1.00 98.31 92 ALA A C 1
ATOM 751 O O . ALA A 1 92 ? 1.484 -8.252 5.082 1.00 98.31 92 ALA A O 1
ATOM 752 N N . VAL A 1 93 ? 1.293 -7.902 2.892 1.00 98.31 93 VAL A N 1
ATOM 753 C CA . VAL A 1 93 ? -0.174 -7.748 2.947 1.00 98.31 93 VAL A CA 1
ATOM 754 C C . VAL A 1 93 ? -0.872 -9.072 3.294 1.00 98.31 93 VAL A C 1
ATOM 756 O O . VAL A 1 93 ? -1.905 -9.067 3.970 1.00 98.31 93 VAL A O 1
ATOM 759 N N . ASN A 1 94 ? -0.309 -10.214 2.884 1.00 97.75 94 ASN A N 1
ATOM 760 C CA . ASN A 1 94 ? -0.834 -11.539 3.230 1.00 97.75 94 ASN A CA 1
ATOM 761 C C . ASN A 1 94 ? -0.699 -11.883 4.720 1.00 97.75 94 ASN A C 1
ATOM 763 O O . ASN A 1 94 ? -1.507 -12.666 5.218 1.00 97.75 94 ASN A O 1
ATOM 767 N N . THR A 1 95 ? 0.259 -11.301 5.450 1.00 98.00 95 THR A N 1
ATOM 768 C CA . THR A 1 95 ? 0.365 -11.519 6.906 1.00 98.00 95 THR A CA 1
ATOM 769 C C . THR A 1 95 ? -0.690 -10.747 7.701 1.00 98.00 95 THR A C 1
ATOM 771 O O . THR A 1 95 ? -0.974 -11.097 8.847 1.00 98.00 95 THR A O 1
ATOM 774 N N . LEU A 1 96 ? -1.312 -9.722 7.106 1.00 98.19 96 LEU A N 1
ATOM 775 C CA . LEU A 1 96 ? -2.329 -8.914 7.774 1.00 98.19 96 LEU A CA 1
ATOM 776 C C . LEU A 1 96 ? -3.614 -9.720 7.992 1.00 98.19 96 LEU A C 1
ATOM 778 O O . LEU A 1 96 ? -4.165 -10.330 7.071 1.00 98.19 96 LEU A O 1
ATOM 782 N N . THR A 1 97 ? -4.166 -9.658 9.203 1.00 98.12 97 THR A N 1
ATOM 783 C CA . THR A 1 97 ? -5.498 -10.214 9.474 1.00 98.12 97 THR A CA 1
ATOM 784 C C . THR A 1 97 ? -6.586 -9.402 8.767 1.00 98.12 97 THR A C 1
ATOM 786 O O . THR A 1 97 ? -6.383 -8.251 8.374 1.00 98.12 97 THR A O 1
ATOM 789 N N . ARG A 1 98 ? -7.797 -9.963 8.650 1.00 97.19 98 ARG A N 1
ATOM 790 C CA . ARG A 1 98 ? -8.954 -9.220 8.123 1.00 97.19 98 ARG A CA 1
ATOM 791 C C . ARG A 1 98 ? -9.196 -7.910 8.887 1.00 97.19 98 ARG A C 1
ATOM 793 O O . ARG A 1 98 ? -9.413 -6.889 8.249 1.00 97.19 98 ARG A O 1
ATOM 800 N N . SER A 1 99 ? -9.094 -7.942 10.218 1.00 97.94 99 SER A N 1
ATOM 801 C CA . SER A 1 99 ? -9.258 -6.754 11.067 1.00 97.94 99 SER A CA 1
ATOM 802 C C . SER A 1 99 ? -8.184 -5.697 10.791 1.00 97.94 99 SER A C 1
ATOM 804 O O . SER A 1 99 ? -8.515 -4.531 10.616 1.00 97.94 99 SER A O 1
ATOM 806 N N . MET A 1 100 ? -6.912 -6.097 10.664 1.00 98.31 100 MET A N 1
ATOM 807 C CA . MET A 1 100 ? -5.821 -5.167 10.329 1.00 98.31 100 MET A CA 1
ATOM 808 C C . MET A 1 100 ? -6.016 -4.534 8.947 1.00 98.31 100 MET A C 1
ATOM 810 O O . MET A 1 100 ? -5.777 -3.344 8.775 1.00 98.31 100 MET A O 1
ATOM 814 N N . ARG A 1 101 ? -6.498 -5.303 7.960 1.00 98.38 101 ARG A N 1
ATOM 815 C CA . ARG A 1 101 ? -6.817 -4.766 6.627 1.00 98.38 101 ARG A CA 1
ATOM 816 C C . ARG A 1 101 ? -7.964 -3.758 6.668 1.00 98.38 101 ARG A C 1
ATOM 818 O O . ARG A 1 101 ? -7.872 -2.725 6.013 1.00 98.38 101 ARG A O 1
ATOM 825 N N . ASP A 1 102 ? -9.018 -4.036 7.433 1.00 98.19 102 ASP A N 1
ATOM 826 C CA . ASP A 1 102 ? -10.133 -3.099 7.600 1.00 98.19 102 ASP A CA 1
ATOM 827 C C . ASP A 1 102 ? -9.677 -1.804 8.302 1.00 98.19 102 ASP A C 1
ATOM 829 O O . ASP A 1 102 ? -10.004 -0.720 7.821 1.00 98.19 102 ASP A O 1
ATOM 833 N N . GLN A 1 103 ? -8.848 -1.905 9.349 1.00 98.31 103 GLN A N 1
ATOM 834 C CA . GLN A 1 103 ? -8.254 -0.746 10.030 1.00 98.31 103 GLN A CA 1
ATOM 835 C C . GLN A 1 103 ? -7.340 0.066 9.105 1.00 98.31 103 GLN A C 1
ATOM 837 O O . GLN A 1 103 ? -7.420 1.293 9.077 1.00 98.31 103 GLN A O 1
ATOM 842 N N . LEU A 1 104 ? -6.507 -0.604 8.303 1.00 98.44 104 LEU A N 1
ATOM 843 C CA . LEU A 1 104 ? -5.664 0.054 7.310 1.00 98.44 104 LEU A CA 1
ATOM 844 C C . LEU A 1 104 ? -6.506 0.844 6.299 1.00 98.44 104 LEU A C 1
ATOM 846 O O . LEU A 1 104 ? -6.196 2.001 6.021 1.00 98.44 104 LEU A O 1
ATOM 850 N N . ILE A 1 105 ? -7.587 0.255 5.779 1.00 98.25 105 ILE A N 1
ATOM 851 C CA . ILE A 1 105 ? -8.504 0.944 4.860 1.00 98.25 105 ILE A CA 1
ATOM 852 C C . ILE A 1 105 ? -9.103 2.192 5.519 1.00 98.25 105 ILE A C 1
ATOM 854 O O . ILE A 1 105 ? -9.135 3.249 4.890 1.00 98.25 105 ILE A O 1
ATOM 858 N N . ASP A 1 106 ? -9.541 2.094 6.777 1.00 97.50 106 ASP A N 1
ATOM 859 C CA . ASP A 1 106 ? -10.103 3.235 7.507 1.00 97.50 106 ASP A CA 1
ATOM 860 C C . ASP A 1 106 ? -9.098 4.393 7.605 1.00 97.50 106 ASP A C 1
ATOM 862 O O . ASP A 1 106 ? -9.455 5.547 7.355 1.00 97.50 106 ASP A O 1
ATOM 866 N N . ARG A 1 107 ? -7.823 4.094 7.897 1.00 97.62 107 ARG A N 1
ATOM 867 C CA . ARG A 1 107 ? -6.767 5.117 7.995 1.00 97.62 107 ARG A CA 1
ATOM 868 C C . ARG A 1 107 ? -6.354 5.687 6.650 1.00 97.62 107 ARG A C 1
ATOM 870 O O . ARG A 1 107 ? -6.128 6.893 6.562 1.00 97.62 107 ARG A O 1
ATOM 877 N N . LEU A 1 108 ? -6.305 4.859 5.606 1.00 97.44 108 LEU A N 1
ATOM 878 C CA . LEU A 1 108 ? -6.059 5.323 4.242 1.00 97.44 108 LEU A CA 1
ATOM 879 C C . LEU A 1 108 ? -7.096 6.381 3.857 1.00 97.44 108 LEU A C 1
ATOM 881 O O . LEU A 1 108 ? -6.701 7.508 3.586 1.00 97.44 108 LEU A O 1
ATOM 885 N N 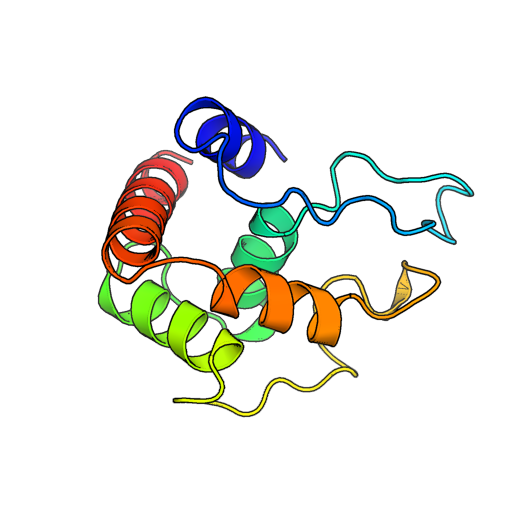. ILE A 1 109 ? -8.391 6.071 3.975 1.00 96.44 109 ILE A N 1
ATOM 886 C CA . ILE A 1 109 ? -9.488 7.006 3.666 1.00 96.44 109 ILE A CA 1
ATOM 887 C C . ILE A 1 109 ? -9.387 8.277 4.514 1.00 96.44 109 ILE A C 1
ATOM 889 O O . ILE A 1 109 ? -9.419 9.388 3.984 1.00 96.44 109 ILE A O 1
ATOM 893 N N . GLN A 1 110 ? -9.245 8.122 5.834 1.00 95.75 110 GLN A N 1
ATOM 894 C CA . GLN A 1 110 ? -9.200 9.247 6.767 1.00 95.75 110 GLN A CA 1
ATOM 895 C C . GLN A 1 110 ? -8.094 10.250 6.413 1.00 95.75 110 GLN A C 1
ATOM 897 O O . GLN A 1 110 ? -8.296 11.459 6.550 1.00 95.75 110 GLN A O 1
ATOM 902 N N . PHE A 1 111 ? -6.917 9.767 6.009 1.00 95.19 111 PHE A N 1
ATOM 903 C CA . PHE A 1 111 ? -5.770 10.630 5.751 1.00 95.19 111 PHE A CA 1
ATOM 904 C C . PHE A 1 111 ? -5.690 11.121 4.309 1.00 95.19 111 PHE A C 1
ATOM 906 O O . PHE A 1 111 ? -5.231 12.242 4.101 1.00 95.19 111 PHE A O 1
ATOM 913 N N . THR A 1 112 ? -6.174 10.363 3.325 1.00 92.62 112 THR A N 1
ATOM 914 C CA . THR A 1 112 ? -6.208 10.829 1.931 1.00 92.62 112 THR A CA 1
ATOM 915 C C . THR A 1 112 ? -7.311 11.850 1.673 1.00 92.62 112 THR A C 1
ATOM 917 O O . THR A 1 112 ? -7.125 12.707 0.822 1.00 92.62 112 THR A O 1
ATOM 920 N N . GLN A 1 113 ? -8.417 11.829 2.426 1.00 82.06 113 GLN A N 1
ATOM 921 C CA . GLN A 1 113 ? -9.472 12.853 2.330 1.00 82.06 113 GLN A CA 1
ATOM 922 C C . GLN A 1 113 ? -9.086 14.206 2.950 1.00 82.06 113 GLN A C 1
ATOM 924 O O . GLN A 1 113 ? -9.697 15.223 2.640 1.00 82.06 113 GLN A O 1
ATOM 929 N N . LYS A 1 114 ? -8.111 14.224 3.866 1.00 61.78 114 LYS A N 1
ATOM 930 C CA . LYS A 1 114 ? -7.666 15.435 4.582 1.00 61.78 114 LYS A CA 1
ATOM 931 C C . LYS A 1 114 ? -6.427 16.095 3.962 1.00 61.78 114 LYS A C 1
ATOM 933 O O . LYS A 1 114 ? -5.842 16.964 4.607 1.00 61.78 114 LYS A O 1
ATOM 938 N N . SER A 1 115 ? -5.998 15.629 2.790 1.00 56.75 115 SER A N 1
ATOM 939 C CA . SER A 1 115 ? -4.766 16.054 2.110 1.00 56.75 115 SER A CA 1
ATOM 940 C C . SER A 1 115 ? -5.042 16.994 0.946 1.00 56.75 115 SER A C 1
ATOM 942 O O . SER A 1 115 ? -6.125 16.862 0.337 1.00 56.75 115 SER A O 1
#

Radius of gyration: 13.27 Å; chains: 1; bounding box: 37×28×29 Å

Sequence (115 aa):
AEIAQKIYIELPEIPLENQYFNQKLKKIDPNNTLINRILHYHAFTKGRPADMRLDWKLTLADYLGANDIMDPATYPSHDVLNKNPLDNDRAAVNTLTRSMRDQLIDRLIQFTQKS

Foldseek 3Di:
DVLVVVLCVVCVVQFFLQCWQFQVVRGGDSCPGLVNQLLCCLCPVVVHDQQDLVSLVLSLCCLCVNHDPDDLVSRPCSPGTPDRCSVVSSVSSVVDDPVRSSVSSVSSNVRVVVD

pLDDT: mean 95.34, std 5.94, range [56.75, 98.69]

Secondary structure (DSSP, 8-state):
-HHHHHHHHH-TTS------EETTTTEE-TT--HHHHHHHIIII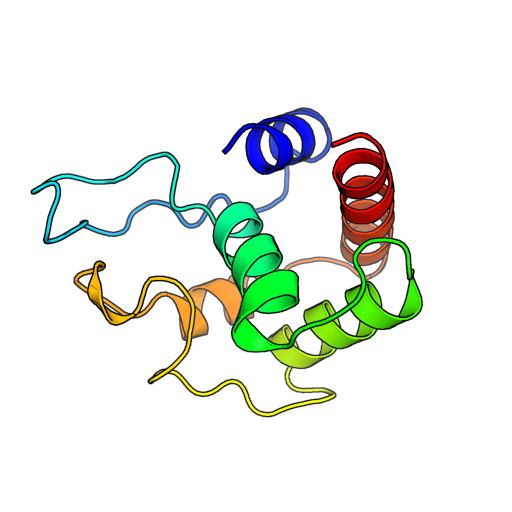IS---TT-HHHHHHHHHHHTTSS-PPPGGGSTTTTTBSS--HHHHHHHHHHS-HHHHHHHHHHHHHHHTT-